Protein AF-A0A7T5E3D9-F1 (afdb_monomer_lite)

pLDDT: mean 87.67, std 7.84, range [46.41, 96.31]

Structure (mmCIF, N/CA/C/O backbone):
data_AF-A0A7T5E3D9-F1
#
_entry.id   AF-A0A7T5E3D9-F1
#
loop_
_atom_site.group_PDB
_atom_site.id
_atom_site.type_symbol
_atom_site.label_atom_id
_atom_site.label_alt_id
_atom_site.label_comp_id
_atom_site.label_asym_id
_atom_site.label_entity_id
_atom_site.label_seq_id
_atom_site.pdbx_PDB_ins_code
_atom_site.Cartn_x
_atom_site.Cartn_y
_atom_site.Cartn_z
_atom_site.occupancy
_atom_site.B_iso_or_equiv
_atom_site.auth_seq_id
_atom_site.auth_comp_id
_atom_site.auth_asym_id
_atom_site.auth_atom_id
_atom_site.pdbx_PDB_model_num
ATOM 1 N N . MET A 1 1 ? 17.327 -9.930 -18.741 1.00 46.41 1 MET A N 1
ATOM 2 C CA . MET A 1 1 ? 17.036 -8.962 -17.663 1.00 46.41 1 MET A CA 1
ATOM 3 C C . MET A 1 1 ? 15.851 -9.500 -16.886 1.00 46.41 1 MET A C 1
ATOM 5 O O . MET A 1 1 ? 14.782 -9.624 -17.466 1.00 46.41 1 MET A O 1
ATOM 9 N N . ASN A 1 2 ? 16.059 -9.899 -15.632 1.00 58.94 2 ASN A N 1
ATOM 10 C CA . ASN A 1 2 ? 14.974 -10.350 -14.761 1.00 58.94 2 ASN A CA 1
ATOM 11 C C . ASN A 1 2 ? 14.364 -9.111 -14.108 1.00 58.94 2 ASN A C 1
ATOM 13 O O . ASN A 1 2 ? 14.963 -8.533 -13.205 1.00 58.94 2 ASN A O 1
ATOM 17 N N . TYR A 1 3 ? 13.221 -8.661 -14.615 1.00 72.88 3 TYR A N 1
ATOM 18 C CA . TYR A 1 3 ? 12.459 -7.593 -13.978 1.00 72.88 3 TYR A CA 1
ATOM 19 C C . TYR A 1 3 ? 11.736 -8.169 -12.758 1.00 72.88 3 TYR A C 1
ATOM 21 O O . TYR A 1 3 ? 11.155 -9.250 -12.840 1.00 72.88 3 TYR A O 1
ATOM 29 N N . TYR A 1 4 ? 11.799 -7.468 -11.624 1.00 83.81 4 TYR A N 1
ATOM 30 C CA . TYR A 1 4 ? 11.068 -7.867 -10.425 1.00 83.81 4 TYR A CA 1
ATOM 31 C C . TYR A 1 4 ? 9.572 -7.623 -10.650 1.00 83.81 4 TYR A C 1
ATOM 33 O O . TYR A 1 4 ? 9.157 -6.486 -10.881 1.00 83.81 4 TYR A O 1
ATOM 41 N N . ASP A 1 5 ? 8.769 -8.683 -10.633 1.00 86.88 5 ASP A N 1
ATOM 42 C CA . ASP A 1 5 ? 7.324 -8.602 -10.832 1.00 86.88 5 ASP A CA 1
ATOM 43 C C . ASP A 1 5 ? 6.617 -8.545 -9.475 1.00 86.88 5 ASP A C 1
ATOM 45 O O . ASP A 1 5 ? 6.355 -9.574 -8.848 1.00 86.88 5 ASP A O 1
ATOM 49 N N . VAL A 1 6 ? 6.280 -7.333 -9.024 1.00 88.75 6 VAL A N 1
ATOM 50 C CA . VAL A 1 6 ? 5.573 -7.143 -7.749 1.00 88.75 6 VAL A CA 1
ATOM 51 C C . VAL A 1 6 ? 4.169 -7.745 -7.762 1.00 88.75 6 VAL A C 1
ATOM 53 O O . VAL A 1 6 ? 3.587 -7.903 -6.698 1.00 88.75 6 VAL A O 1
ATOM 56 N N . SER A 1 7 ? 3.592 -8.109 -8.915 1.00 85.62 7 SER A N 1
ATOM 57 C CA . SER A 1 7 ? 2.299 -8.809 -8.940 1.00 85.62 7 SER A CA 1
ATOM 58 C C . SER A 1 7 ? 2.402 -10.255 -8.449 1.00 85.62 7 SER A C 1
ATOM 60 O O . SER A 1 7 ? 1.399 -10.820 -8.024 1.00 85.62 7 SER A O 1
ATOM 62 N N . ARG A 1 8 ? 3.611 -10.832 -8.466 1.00 87.31 8 ARG A N 1
ATOM 63 C CA . ARG A 1 8 ? 3.883 -12.224 -8.079 1.00 87.31 8 ARG A CA 1
ATOM 64 C C . ARG A 1 8 ? 4.795 -12.350 -6.865 1.00 87.31 8 ARG A C 1
ATOM 66 O O . ARG A 1 8 ? 4.699 -13.340 -6.150 1.00 87.31 8 ARG A O 1
ATOM 73 N N . SER A 1 9 ? 5.673 -11.375 -6.655 1.00 89.62 9 SER A N 1
ATOM 74 C CA . SER A 1 9 ? 6.695 -11.400 -5.608 1.00 89.62 9 SER A CA 1
ATOM 75 C C . SER A 1 9 ? 6.448 -10.327 -4.549 1.00 89.62 9 SER A C 1
ATOM 77 O O . SER A 1 9 ? 5.835 -9.296 -4.844 1.00 89.62 9 SER A O 1
ATOM 79 N N . ASN A 1 10 ? 6.959 -10.544 -3.333 1.00 88.94 10 ASN A N 1
ATOM 80 C CA . ASN A 1 10 ? 6.782 -9.636 -2.200 1.00 88.94 10 ASN A CA 1
ATOM 81 C C . ASN A 1 10 ? 7.361 -8.237 -2.510 1.00 88.94 10 ASN A C 1
ATOM 83 O O . ASN A 1 10 ? 8.562 -8.126 -2.769 1.00 88.94 10 ASN A O 1
ATOM 87 N N . PRO A 1 11 ? 6.574 -7.147 -2.477 1.00 88.12 11 PRO A N 1
ATOM 88 C CA . PRO A 1 11 ? 7.075 -5.809 -2.792 1.00 88.12 11 PRO A CA 1
ATOM 89 C C . PRO A 1 11 ? 8.155 -5.330 -1.814 1.00 88.12 11 PRO A C 1
ATOM 91 O O . PRO A 1 11 ? 9.034 -4.562 -2.203 1.00 88.12 11 PRO A O 1
ATOM 94 N N . GLU A 1 12 ? 8.120 -5.793 -0.560 1.00 87.88 12 GLU A N 1
ATOM 95 C CA . GLU A 1 12 ? 9.093 -5.414 0.475 1.00 87.88 12 GLU A CA 1
ATOM 96 C C . GLU A 1 12 ? 10.476 -6.045 0.239 1.00 87.88 12 GLU A C 1
ATOM 98 O O . GLU A 1 12 ? 11.487 -5.500 0.677 1.00 87.88 12 GLU A O 1
ATOM 103 N N . GLU A 1 13 ? 10.545 -7.143 -0.519 1.00 88.75 13 GLU A N 1
ATOM 104 C CA . GLU A 1 13 ? 11.802 -7.785 -0.931 1.00 88.75 13 GLU A CA 1
ATOM 105 C C . GLU A 1 13 ? 12.419 -7.130 -2.179 1.00 88.75 13 GLU A C 1
ATOM 107 O O . GLU A 1 13 ? 13.522 -7.488 -2.605 1.00 88.75 13 GLU A O 1
ATOM 112 N N . MET A 1 14 ? 11.741 -6.142 -2.775 1.00 88.19 14 MET A N 1
ATOM 113 C CA . MET A 1 14 ? 12.251 -5.453 -3.953 1.00 88.19 14 MET A CA 1
ATOM 114 C C . MET A 1 14 ? 13.509 -4.639 -3.608 1.00 88.19 14 MET A C 1
ATOM 116 O O . MET A 1 14 ? 13.467 -3.605 -2.929 1.00 88.19 14 MET A O 1
ATOM 120 N N . GLY A 1 15 ? 14.648 -5.090 -4.140 1.00 84.75 15 GLY A N 1
ATOM 121 C CA . GLY A 1 15 ? 15.939 -4.416 -4.009 1.00 84.75 15 GLY A CA 1
ATOM 122 C C . GLY A 1 15 ? 15.978 -3.020 -4.645 1.00 84.75 15 GLY A C 1
ATOM 123 O O . GLY A 1 15 ? 14.997 -2.533 -5.200 1.00 84.75 15 GLY A O 1
ATOM 124 N N . LYS A 1 16 ? 17.140 -2.365 -4.588 1.00 80.31 16 LYS A N 1
ATOM 125 C CA . LYS A 1 16 ? 17.414 -1.116 -5.314 1.00 80.31 16 LYS A CA 1
ATOM 126 C C . LYS A 1 16 ? 18.290 -1.439 -6.526 1.00 80.31 16 LYS A C 1
ATOM 128 O O . LYS A 1 16 ? 19.481 -1.687 -6.382 1.00 80.31 16 LYS A O 1
ATOM 133 N N . TYR A 1 17 ? 17.700 -1.530 -7.714 1.00 75.81 17 TYR A N 1
ATOM 134 C CA . TYR A 1 17 ? 18.466 -1.841 -8.924 1.00 75.81 17 TYR A CA 1
ATOM 135 C C . TYR A 1 17 ? 19.314 -0.628 -9.318 1.00 75.81 17 TYR A C 1
ATOM 137 O O . TYR A 1 17 ? 18.734 0.387 -9.690 1.00 75.81 17 TYR A O 1
ATOM 145 N N . GLU A 1 18 ? 20.645 -0.702 -9.190 1.00 76.69 18 GLU A N 1
ATOM 146 C CA . GLU A 1 18 ? 21.646 0.323 -9.584 1.00 76.69 18 GLU A CA 1
ATOM 147 C C . GLU A 1 18 ? 21.433 1.762 -9.041 1.00 76.69 18 GLU A C 1
ATOM 149 O O . GLU A 1 18 ? 22.257 2.651 -9.250 1.00 76.69 18 GLU A O 1
ATOM 154 N N . MET A 1 19 ? 20.348 2.028 -8.311 1.00 82.69 19 MET A N 1
ATOM 155 C CA . MET A 1 19 ? 20.000 3.340 -7.775 1.00 82.69 19 MET A CA 1
ATOM 156 C C . MET A 1 19 ? 20.528 3.524 -6.355 1.00 82.69 19 MET A C 1
ATOM 158 O O . MET A 1 19 ? 20.667 2.585 -5.567 1.00 82.69 19 MET A O 1
ATOM 162 N N . ARG A 1 20 ? 20.768 4.790 -5.997 1.00 83.25 20 ARG A N 1
ATOM 163 C CA . ARG A 1 20 ? 21.336 5.188 -4.701 1.00 83.25 20 ARG A CA 1
ATOM 164 C C . ARG A 1 20 ? 20.551 4.616 -3.516 1.00 83.25 20 ARG A C 1
ATOM 166 O O . ARG A 1 20 ? 21.152 4.130 -2.551 1.00 83.25 20 ARG A O 1
ATOM 173 N N . ASN A 1 21 ? 19.221 4.654 -3.582 1.00 86.12 21 ASN A N 1
ATOM 174 C CA . ASN A 1 21 ? 18.339 4.219 -2.504 1.00 86.12 21 ASN A CA 1
ATOM 175 C C . ASN A 1 21 ? 17.085 3.494 -3.034 1.00 86.12 21 ASN A C 1
ATOM 177 O O . ASN A 1 21 ? 16.723 3.639 -4.201 1.00 86.12 21 ASN A O 1
ATOM 181 N N . HIS A 1 22 ? 16.440 2.706 -2.163 1.00 86.69 22 HIS A N 1
ATOM 182 C CA . HIS A 1 22 ? 15.225 1.953 -2.502 1.00 86.69 22 HIS A CA 1
ATOM 183 C C . HIS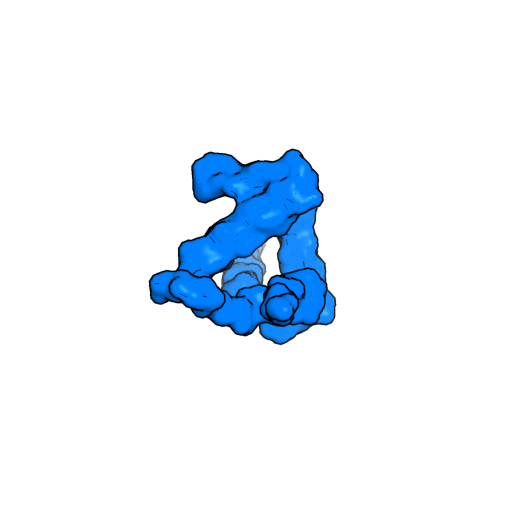 A 1 22 ? 14.069 2.876 -2.886 1.00 86.69 22 HIS A C 1
ATOM 185 O O . HIS A 1 22 ? 13.363 2.578 -3.836 1.00 86.69 22 HIS A O 1
ATOM 191 N N . ALA A 1 23 ? 13.907 4.015 -2.208 1.00 86.69 23 ALA A N 1
ATOM 192 C CA . ALA A 1 23 ? 12.785 4.919 -2.444 1.00 86.69 23 ALA A CA 1
ATOM 193 C C . ALA A 1 23 ? 12.775 5.496 -3.869 1.00 86.69 23 ALA A C 1
ATOM 195 O O . ALA A 1 23 ? 11.715 5.574 -4.485 1.00 86.69 23 ALA A O 1
ATOM 196 N N . ASP A 1 24 ? 13.937 5.869 -4.408 1.00 88.06 24 ASP A N 1
ATOM 197 C CA . ASP A 1 24 ? 14.061 6.375 -5.776 1.00 88.06 24 ASP A CA 1
ATOM 198 C C . ASP A 1 24 ? 13.764 5.267 -6.793 1.00 88.06 24 ASP A C 1
ATOM 200 O O . ASP A 1 24 ? 13.034 5.498 -7.756 1.00 88.06 24 ASP A O 1
ATOM 204 N N . PHE A 1 25 ? 14.261 4.050 -6.547 1.00 90.12 25 PHE A N 1
ATOM 205 C CA . PHE A 1 25 ? 13.979 2.906 -7.415 1.00 90.12 25 PHE A CA 1
ATOM 206 C C . PHE A 1 25 ? 12.508 2.507 -7.389 1.00 90.12 25 PHE A C 1
ATOM 208 O O . PHE A 1 25 ? 11.888 2.363 -8.437 1.00 90.12 25 PHE A O 1
ATOM 215 N N . HIS A 1 26 ? 11.924 2.384 -6.200 1.00 89.62 26 HIS A N 1
ATOM 216 C CA . HIS A 1 26 ? 10.514 2.055 -6.010 1.00 89.62 26 HIS A CA 1
ATOM 217 C C . HIS A 1 26 ? 9.619 3.124 -6.642 1.00 89.62 26 HIS A C 1
ATOM 219 O O . HIS A 1 26 ? 8.611 2.793 -7.260 1.00 89.62 26 HIS A O 1
ATOM 225 N N . TYR A 1 27 ? 10.013 4.398 -6.548 1.00 89.00 27 TYR A N 1
ATOM 226 C CA . TYR A 1 27 ? 9.314 5.499 -7.199 1.00 89.00 27 TYR A CA 1
ATOM 227 C C . TYR A 1 27 ? 9.318 5.366 -8.725 1.00 89.00 27 TYR A C 1
ATOM 229 O O . TYR A 1 27 ? 8.250 5.433 -9.332 1.00 89.00 27 TYR A O 1
ATOM 237 N N . GLU A 1 28 ? 10.483 5.171 -9.349 1.00 89.44 28 GLU A N 1
ATOM 238 C CA . GLU A 1 28 ? 10.580 5.014 -10.805 1.00 89.44 28 GLU A CA 1
ATOM 239 C C . GLU A 1 28 ? 9.881 3.736 -11.284 1.00 89.44 28 GLU A C 1
ATOM 241 O O . GLU A 1 28 ? 9.118 3.791 -12.247 1.00 89.44 28 GLU A O 1
ATOM 246 N N . TYR A 1 29 ? 10.038 2.623 -10.562 1.00 90.19 29 TYR A N 1
ATOM 247 C CA . TYR A 1 29 ? 9.332 1.369 -10.832 1.00 90.19 29 TYR A CA 1
ATOM 248 C C . TYR A 1 29 ? 7.815 1.575 -10.857 1.00 90.19 29 TYR A C 1
ATOM 250 O O . TYR A 1 29 ? 7.147 1.237 -11.835 1.00 90.19 29 TYR A O 1
ATOM 258 N N . LEU A 1 30 ? 7.263 2.192 -9.808 1.00 89.25 30 LEU A N 1
ATOM 259 C CA . LEU A 1 30 ? 5.831 2.462 -9.715 1.00 89.25 30 LEU A CA 1
ATOM 260 C C . LEU A 1 30 ? 5.365 3.393 -10.841 1.00 89.25 30 LEU A C 1
ATOM 262 O O . LEU A 1 30 ? 4.286 3.208 -11.402 1.00 89.25 30 LEU A O 1
ATOM 266 N N . ARG A 1 31 ? 6.197 4.369 -11.219 1.00 90.00 31 ARG A N 1
ATOM 267 C CA . ARG A 1 31 ? 5.921 5.281 -12.332 1.00 90.00 31 ARG A CA 1
ATOM 268 C C . ARG A 1 31 ? 5.784 4.539 -13.658 1.00 90.00 31 ARG A C 1
ATOM 270 O O . ARG A 1 31 ? 4.861 4.841 -14.412 1.00 90.00 31 ARG A O 1
ATOM 277 N N . GLU A 1 32 ? 6.654 3.568 -13.922 1.00 90.19 32 GLU A N 1
ATOM 278 C CA . GLU A 1 32 ? 6.586 2.728 -15.122 1.00 90.19 32 GLU A CA 1
ATOM 279 C C . GLU A 1 32 ? 5.373 1.789 -15.109 1.00 90.19 32 GLU A C 1
ATOM 281 O O . GLU A 1 32 ? 4.674 1.680 -16.118 1.00 90.19 32 GLU A O 1
ATOM 286 N N . VAL A 1 33 ? 5.035 1.190 -13.960 1.00 88.88 33 VAL A N 1
ATOM 287 C CA . VAL A 1 33 ? 3.809 0.381 -13.811 1.00 88.88 33 VAL A CA 1
ATOM 288 C C . VAL A 1 33 ? 2.569 1.203 -14.161 1.00 88.88 33 VAL A C 1
ATOM 290 O O . VAL A 1 33 ? 1.720 0.757 -14.932 1.00 88.88 33 VAL A O 1
ATOM 293 N N . PHE A 1 34 ? 2.474 2.430 -13.655 1.00 88.62 34 PHE A N 1
ATOM 294 C CA . PHE A 1 34 ? 1.361 3.327 -13.956 1.00 88.62 34 PHE A CA 1
ATOM 295 C C . PHE A 1 34 ? 1.344 3.742 -15.435 1.00 88.62 34 PHE A C 1
ATOM 297 O O . PHE A 1 34 ? 0.296 3.679 -16.081 1.00 88.62 34 PHE A O 1
ATOM 304 N N . ARG A 1 35 ? 2.504 4.068 -16.017 1.00 89.25 35 ARG A N 1
ATOM 305 C CA . ARG A 1 35 ? 2.619 4.388 -17.451 1.00 89.25 35 ARG A CA 1
ATOM 306 C C . ARG A 1 35 ? 2.129 3.254 -18.342 1.00 89.25 35 ARG A C 1
ATOM 308 O O . ARG A 1 35 ? 1.403 3.521 -19.295 1.00 89.25 35 ARG A O 1
ATOM 315 N N . SER A 1 36 ? 2.443 2.003 -17.999 1.00 88.44 36 SER A N 1
ATOM 316 C CA . SER A 1 36 ? 1.967 0.826 -18.744 1.00 88.44 36 SER A CA 1
ATOM 317 C C . SER A 1 36 ? 0.438 0.694 -18.775 1.00 88.44 36 SER A C 1
ATOM 319 O O . SER A 1 36 ? -0.113 0.081 -19.685 1.00 88.44 36 SER A O 1
ATOM 321 N N . ARG A 1 37 ? -0.261 1.312 -17.814 1.00 85.94 37 ARG A N 1
ATOM 322 C CA . ARG A 1 37 ? -1.726 1.348 -17.709 1.00 85.94 37 ARG A CA 1
ATOM 323 C C . ARG A 1 37 ? -2.331 2.656 -18.239 1.00 85.94 37 ARG A C 1
ATOM 325 O O . ARG A 1 37 ? -3.472 2.970 -17.922 1.00 85.94 37 ARG A O 1
A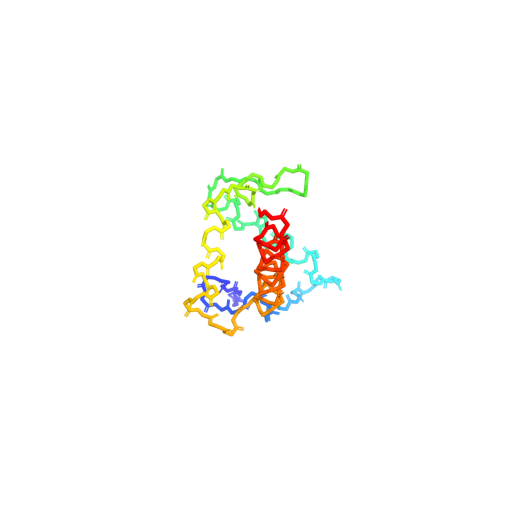TOM 332 N N . ASN A 1 38 ? -1.578 3.435 -19.023 1.00 87.62 38 ASN A N 1
ATOM 333 C CA . ASN A 1 38 ? -1.966 4.762 -19.525 1.00 87.62 38 ASN A CA 1
ATOM 334 C C . ASN A 1 38 ? -2.314 5.783 -18.421 1.00 87.62 38 ASN A C 1
ATOM 336 O O . ASN A 1 38 ? -3.022 6.763 -18.660 1.00 87.62 38 ASN A O 1
ATOM 340 N N . THR A 1 39 ? -1.787 5.592 -17.212 1.00 85.81 39 THR A N 1
ATOM 341 C CA . THR A 1 39 ? -1.926 6.526 -16.090 1.00 85.81 39 THR A CA 1
ATOM 342 C C . THR A 1 39 ? -0.556 7.106 -15.720 1.00 85.81 39 THR A C 1
ATOM 344 O O . THR A 1 39 ? 0.489 6.673 -16.203 1.00 85.81 39 THR A O 1
ATOM 347 N N . ILE A 1 40 ? -0.537 8.167 -14.915 1.00 84.69 40 ILE A N 1
ATOM 348 C CA . ILE A 1 40 ? 0.710 8.840 -14.521 1.00 84.69 40 ILE A CA 1
ATOM 349 C C . ILE A 1 40 ? 0.734 8.926 -13.009 1.00 84.69 40 ILE A C 1
ATOM 351 O O . ILE A 1 40 ? -0.114 9.595 -12.422 1.00 84.69 40 ILE A O 1
ATOM 355 N N . TYR A 1 41 ? 1.741 8.304 -12.408 1.00 85.00 41 TYR A N 1
ATOM 356 C CA . TYR A 1 41 ? 2.042 8.471 -10.999 1.00 85.00 41 TYR A CA 1
ATOM 357 C C . TYR A 1 41 ? 3.042 9.611 -10.797 1.00 85.00 41 TYR A C 1
ATOM 359 O O . TYR A 1 41 ? 4.054 9.717 -11.491 1.00 85.00 41 TYR A O 1
ATOM 367 N N . SER A 1 42 ? 2.776 10.473 -9.824 1.00 86.12 42 SER A N 1
ATOM 368 C CA . SER A 1 42 ? 3.758 11.423 -9.309 1.00 86.12 42 SER A CA 1
ATOM 369 C C . SER A 1 42 ? 3.509 11.645 -7.825 1.00 86.12 42 SER A C 1
ATOM 371 O O . SER A 1 42 ? 2.372 11.546 -7.373 1.00 86.12 42 SER A O 1
ATOM 373 N N . LYS A 1 43 ? 4.541 12.032 -7.066 1.00 81.38 43 LYS A N 1
ATOM 374 C CA . LYS A 1 43 ? 4.378 12.328 -5.628 1.00 81.38 43 LYS A CA 1
ATOM 375 C C . LYS A 1 43 ? 3.314 13.405 -5.356 1.00 81.38 43 LYS A C 1
ATOM 377 O O . LYS A 1 43 ? 2.667 13.372 -4.321 1.00 81.38 43 LYS A O 1
ATOM 382 N N . LYS A 1 44 ? 3.131 14.354 -6.286 1.00 85.12 44 LYS A N 1
ATOM 383 C CA . LYS A 1 44 ? 2.125 15.429 -6.184 1.00 85.12 44 LYS A CA 1
ATOM 384 C C . LYS A 1 44 ? 0.726 14.991 -6.618 1.00 85.12 44 LYS A C 1
ATOM 386 O O . LYS A 1 44 ? -0.258 15.546 -6.149 1.00 85.12 44 LYS A O 1
ATOM 391 N N . ASN A 1 45 ? 0.641 14.039 -7.541 1.00 82.75 45 ASN A N 1
ATOM 392 C CA . ASN A 1 45 ? -0.613 13.525 -8.070 1.00 82.75 45 ASN A CA 1
ATOM 393 C C . ASN A 1 45 ? -0.517 11.997 -8.195 1.00 82.75 45 ASN A C 1
ATOM 395 O O . ASN A 1 45 ? -0.112 11.503 -9.253 1.00 82.75 45 ASN A O 1
ATOM 399 N N . PRO A 1 46 ? -0.844 11.261 -7.119 1.00 83.69 46 PRO A N 1
ATOM 400 C CA . PRO A 1 46 ? -0.758 9.803 -7.093 1.00 83.69 46 PRO A CA 1
ATOM 401 C C . PRO A 1 46 ? -1.863 9.103 -7.905 1.00 83.69 46 PRO A C 1
ATOM 403 O O . PRO A 1 46 ? -1.798 7.886 -8.057 1.00 83.69 46 PRO A O 1
ATOM 406 N N . LYS A 1 47 ? -2.839 9.851 -8.455 1.00 86.69 47 LYS A N 1
ATOM 407 C CA . LYS A 1 47 ? -3.969 9.348 -9.261 1.00 86.69 47 LYS A CA 1
ATOM 408 C C . LYS A 1 47 ? -4.583 8.079 -8.666 1.00 86.69 47 LYS A C 1
ATOM 410 O O . LYS A 1 47 ? -5.143 8.138 -7.587 1.00 86.69 47 LYS A O 1
ATOM 415 N N . ASP A 1 48 ? -4.426 6.945 -9.324 1.00 85.75 48 ASP A 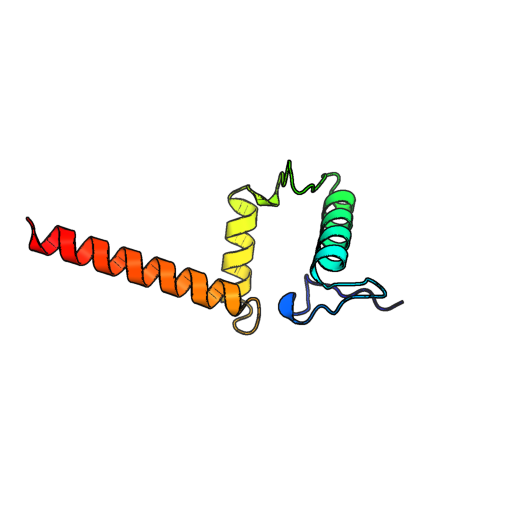N 1
ATOM 416 C CA . ASP A 1 48 ? -5.053 5.685 -8.944 1.00 85.75 48 ASP A CA 1
ATOM 417 C C . ASP A 1 48 ? -4.630 5.220 -7.545 1.00 85.75 48 ASP A C 1
ATOM 419 O O . ASP A 1 48 ? -5.436 4.650 -6.823 1.00 85.75 48 ASP A O 1
ATOM 423 N N . ALA A 1 49 ? -3.420 5.566 -7.090 1.00 86.50 49 ALA A N 1
ATOM 424 C CA . ALA A 1 49 ? -2.944 5.200 -5.756 1.00 86.50 49 ALA A CA 1
ATOM 425 C C . ALA A 1 49 ? -3.673 5.905 -4.591 1.00 86.50 49 ALA A C 1
ATOM 427 O O . ALA A 1 49 ? -3.503 5.488 -3.449 1.00 86.50 49 ALA A O 1
ATOM 428 N N . LYS A 1 50 ? -4.474 6.956 -4.839 1.00 88.44 50 LYS A N 1
ATOM 429 C CA . LYS A 1 50 ? -5.363 7.557 -3.816 1.00 88.44 50 LYS A CA 1
ATOM 430 C C . LYS A 1 50 ? -6.807 7.050 -3.900 1.00 88.44 50 LYS A C 1
ATOM 432 O O . LYS A 1 50 ? -7.626 7.431 -3.069 1.00 88.44 50 LYS A O 1
ATOM 437 N N . GLU A 1 51 ? -7.136 6.255 -4.913 1.00 91.88 51 GLU A N 1
ATOM 438 C CA . GLU A 1 51 ? -8.496 5.780 -5.130 1.00 91.88 51 GLU A CA 1
ATOM 439 C C . GLU A 1 51 ? -8.787 4.550 -4.269 1.00 91.88 51 GLU A C 1
ATOM 441 O O . GLU A 1 51 ? -7.907 3.728 -3.997 1.00 91.88 51 GLU A O 1
ATOM 446 N N . LYS A 1 52 ? -10.054 4.396 -3.865 1.00 92.19 52 LYS A N 1
ATOM 447 C CA . LYS A 1 52 ? -10.471 3.320 -2.954 1.00 92.19 52 LYS A CA 1
ATOM 448 C C . LYS A 1 52 ? -10.093 1.934 -3.480 1.00 92.19 52 LYS A C 1
ATOM 450 O O . LYS A 1 52 ? -9.598 1.113 -2.720 1.00 92.19 52 LYS A O 1
ATOM 455 N N . TYR A 1 53 ? -10.267 1.693 -4.777 1.00 92.81 53 TYR A N 1
ATOM 456 C CA . TYR A 1 53 ? -9.975 0.388 -5.369 1.00 92.81 53 TYR A CA 1
ATOM 457 C C . TYR A 1 53 ? -8.498 -0.012 -5.230 1.00 92.81 53 TYR A C 1
ATOM 459 O O . TYR A 1 53 ? -8.195 -1.194 -5.121 1.00 92.81 53 TYR A O 1
ATOM 467 N N . TYR A 1 54 ? -7.568 0.949 -5.220 1.00 91.19 54 TYR A N 1
ATOM 468 C CA . TYR A 1 54 ? -6.150 0.650 -5.044 1.00 91.19 54 TYR A CA 1
ATOM 469 C C . TYR A 1 54 ? -5.877 0.197 -3.611 1.00 91.19 54 TYR A C 1
ATOM 471 O O . TYR A 1 54 ? -5.156 -0.773 -3.391 1.00 91.19 54 TYR A O 1
ATOM 479 N N . PHE A 1 55 ? -6.496 0.870 -2.639 1.00 92.44 55 PHE A N 1
ATOM 480 C CA . PHE A 1 55 ? -6.437 0.464 -1.239 1.00 92.44 55 PHE A CA 1
ATOM 481 C C . PHE A 1 55 ? -7.082 -0.910 -1.014 1.00 92.44 55 PHE A C 1
ATOM 483 O O . PHE A 1 55 ? -6.484 -1.754 -0.351 1.00 92.44 55 PHE A O 1
ATOM 490 N N . ASP A 1 56 ? -8.242 -1.165 -1.621 1.00 94.00 56 ASP A N 1
ATOM 491 C CA . ASP A 1 56 ? -8.936 -2.454 -1.532 1.00 94.00 56 ASP A CA 1
ATOM 492 C C . ASP A 1 56 ? -8.052 -3.604 -2.056 1.00 94.00 56 ASP A C 1
ATOM 494 O O . ASP A 1 56 ? -7.960 -4.655 -1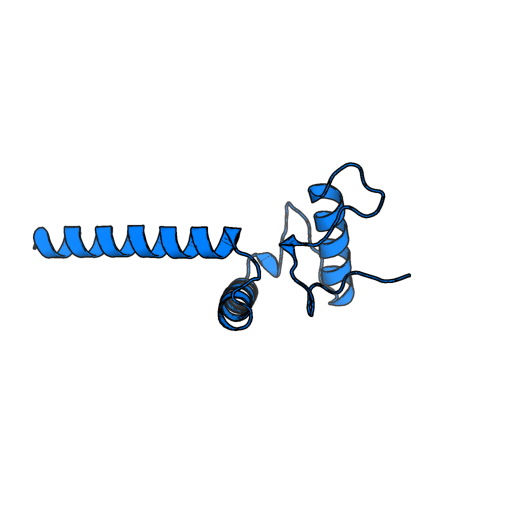.424 1.00 94.00 56 ASP A O 1
ATOM 498 N N . GLU A 1 57 ? -7.328 -3.396 -3.162 1.00 93.06 57 GLU A N 1
ATOM 499 C CA . GLU A 1 57 ? -6.380 -4.386 -3.692 1.00 93.06 57 GLU A CA 1
ATOM 500 C C . GLU A 1 57 ? -5.163 -4.602 -2.773 1.00 93.06 57 GLU A C 1
ATOM 502 O O . GLU A 1 57 ? -4.676 -5.728 -2.660 1.00 93.06 57 GLU A O 1
ATOM 507 N N . LEU A 1 58 ? -4.683 -3.571 -2.064 1.00 92.88 58 LEU A N 1
ATOM 508 C CA . LEU A 1 58 ? -3.632 -3.742 -1.049 1.00 92.88 58 LEU A CA 1
ATOM 509 C C . LEU A 1 58 ? -4.120 -4.585 0.133 1.00 92.88 58 LEU A C 1
ATOM 511 O O . LEU A 1 58 ? -3.395 -5.465 0.599 1.00 92.88 58 LEU A O 1
ATOM 515 N N . GLN A 1 59 ? -5.343 -4.336 0.607 1.00 92.94 59 GLN A N 1
ATOM 516 C CA . GLN A 1 59 ? -5.949 -5.132 1.675 1.00 92.94 59 GLN A CA 1
ATOM 517 C C . GLN A 1 59 ? -6.142 -6.583 1.235 1.00 92.94 59 GLN A C 1
ATOM 519 O O . GLN A 1 59 ? -5.771 -7.502 1.963 1.00 92.94 59 GLN A O 1
ATOM 524 N N . LYS A 1 60 ? -6.659 -6.790 0.022 1.00 94.25 60 LYS A N 1
ATOM 525 C CA . LYS A 1 60 ? -6.824 -8.119 -0.564 1.00 94.25 60 LYS A CA 1
ATOM 526 C C . LYS A 1 60 ? -5.492 -8.855 -0.671 1.00 94.25 60 LYS A C 1
ATOM 528 O O . LYS A 1 60 ? -5.404 -10.013 -0.283 1.00 94.25 60 LYS A O 1
ATOM 533 N N . ARG A 1 61 ? -4.429 -8.178 -1.117 1.00 93.25 61 ARG A N 1
ATOM 534 C CA . ARG A 1 61 ? -3.093 -8.780 -1.179 1.00 93.25 61 ARG A CA 1
ATOM 535 C C . ARG A 1 61 ? -2.622 -9.268 0.185 1.00 93.25 61 ARG A C 1
ATOM 537 O O . ARG A 1 61 ? -2.124 -10.379 0.274 1.00 93.25 61 ARG A O 1
ATOM 544 N N . VAL A 1 62 ? -2.770 -8.453 1.225 1.00 93.31 62 VAL A N 1
ATOM 545 C CA . VAL A 1 62 ? -2.412 -8.835 2.599 1.00 93.31 62 VAL A CA 1
ATOM 546 C C . VAL A 1 62 ? -3.171 -10.087 3.052 1.00 93.31 62 VAL A C 1
ATOM 548 O O . VAL A 1 62 ? -2.595 -10.950 3.709 1.00 93.31 62 VAL A O 1
ATOM 551 N N . GLN A 1 63 ? -4.449 -10.203 2.686 1.00 90.94 63 GLN A N 1
ATOM 552 C CA . GLN A 1 63 ? -5.266 -11.377 3.001 1.00 90.94 63 GLN A CA 1
ATOM 553 C C . GLN A 1 63 ? -4.810 -12.622 2.225 1.00 90.94 63 GLN A C 1
ATOM 555 O O . GLN A 1 63 ? -4.685 -13.697 2.809 1.00 90.94 63 GLN A O 1
ATOM 560 N N . ASP A 1 64 ? -4.531 -12.471 0.928 1.00 93.12 64 ASP A N 1
ATOM 561 C CA . ASP A 1 64 ? -4.147 -13.568 0.035 1.00 93.12 64 ASP A CA 1
ATOM 562 C C . ASP A 1 64 ? -2.683 -14.011 0.234 1.00 93.12 64 ASP A C 1
ATOM 564 O O . ASP A 1 64 ? -2.341 -15.173 0.004 1.00 93.12 64 ASP A O 1
ATOM 568 N N . GLN A 1 65 ? -1.804 -13.093 0.647 1.00 92.31 65 GLN A N 1
ATOM 569 C CA . GLN A 1 65 ? -0.363 -13.287 0.838 1.00 92.31 65 GLN A CA 1
ATOM 570 C C . GLN A 1 65 ? 0.081 -12.724 2.202 1.00 92.31 65 GLN A C 1
ATOM 572 O O . GLN A 1 65 ? 0.660 -11.641 2.270 1.00 92.31 65 GLN A O 1
ATOM 577 N N . PRO A 1 66 ? -0.098 -13.473 3.307 1.00 89.75 66 PRO A N 1
ATOM 578 C CA . PRO A 1 66 ? 0.168 -12.972 4.663 1.00 89.75 66 PRO A CA 1
ATOM 579 C C . PRO A 1 66 ? 1.630 -12.610 4.956 1.00 89.75 66 PRO A C 1
ATOM 581 O O . PRO A 1 66 ? 1.922 -12.001 5.980 1.00 89.75 66 PRO A O 1
ATOM 584 N N . LYS A 1 67 ? 2.571 -13.008 4.092 1.00 91.38 67 LYS A N 1
ATOM 585 C CA . LYS A 1 67 ? 3.997 -12.664 4.215 1.00 91.38 67 LYS A CA 1
ATOM 586 C C . LYS A 1 67 ? 4.367 -11.358 3.511 1.00 91.38 67 LYS A C 1
ATOM 588 O O . LYS A 1 67 ? 5.477 -10.870 3.704 1.00 91.38 67 LYS A O 1
ATOM 593 N N . ASP A 1 68 ? 3.459 -10.811 2.710 1.00 92.19 68 ASP A N 1
ATOM 594 C CA . ASP A 1 68 ? 3.677 -9.573 1.978 1.00 92.19 68 ASP A CA 1
ATOM 595 C C . ASP A 1 68 ? 3.227 -8.369 2.803 1.00 92.19 68 ASP A C 1
ATOM 597 O O . ASP A 1 68 ? 2.237 -8.431 3.534 1.00 92.19 68 ASP A O 1
ATOM 601 N N . LEU A 1 69 ? 3.903 -7.233 2.614 1.00 91.38 69 LEU A N 1
ATOM 602 C CA . LEU A 1 69 ? 3.495 -5.944 3.183 1.00 91.38 69 LEU A CA 1
ATOM 603 C C . LEU A 1 69 ? 3.353 -5.981 4.718 1.00 91.38 69 LEU A C 1
ATOM 605 O O . LEU A 1 69 ? 2.414 -5.402 5.267 1.00 91.38 69 LEU A O 1
ATOM 609 N N . LEU A 1 70 ? 4.266 -6.649 5.427 1.00 92.50 70 LEU A N 1
ATOM 610 C CA . LEU A 1 70 ? 4.191 -6.836 6.883 1.00 92.50 70 LEU A CA 1
ATOM 611 C C . LEU A 1 70 ? 4.101 -5.499 7.624 1.00 92.50 70 LEU A C 1
ATOM 613 O O . LEU A 1 70 ? 3.363 -5.364 8.598 1.00 92.50 70 LEU A O 1
ATOM 617 N N . THR A 1 71 ? 4.808 -4.480 7.135 1.00 89.44 71 THR A N 1
ATOM 618 C CA . THR A 1 71 ? 4.745 -3.135 7.719 1.00 89.44 71 THR A CA 1
ATOM 619 C C . THR A 1 71 ? 3.357 -2.505 7.587 1.00 89.44 71 THR A C 1
ATOM 621 O O . THR A 1 71 ? 2.882 -1.846 8.513 1.00 89.44 71 THR A O 1
ATOM 624 N N . PHE A 1 72 ? 2.670 -2.750 6.470 1.00 92.31 72 PHE A N 1
ATOM 625 C CA . PHE A 1 72 ? 1.299 -2.299 6.250 1.00 92.31 72 PHE A CA 1
ATOM 626 C C . PHE A 1 72 ? 0.296 -3.096 7.092 1.00 92.31 72 PHE A C 1
ATOM 628 O O . PHE A 1 72 ? -0.624 -2.505 7.650 1.00 92.31 72 PHE A O 1
ATOM 635 N N . GLN A 1 73 ? 0.500 -4.406 7.260 1.00 93.62 73 GLN A N 1
ATOM 636 C CA . GLN A 1 73 ? -0.321 -5.237 8.149 1.00 93.62 73 GLN A CA 1
ATOM 637 C C . GLN A 1 73 ? -0.292 -4.727 9.590 1.00 93.62 73 GLN A C 1
ATOM 639 O O . GLN A 1 73 ? -1.344 -4.498 10.183 1.00 93.62 73 GLN A O 1
ATOM 644 N N . LEU A 1 74 ? 0.904 -4.449 10.119 1.00 93.88 74 LEU A N 1
ATOM 645 C CA . LEU A 1 74 ? 1.072 -3.875 11.457 1.00 93.88 74 LEU A CA 1
ATOM 646 C C . LEU A 1 74 ? 0.328 -2.543 11.608 1.00 93.88 74 LEU A C 1
ATOM 648 O O . LEU A 1 74 ? -0.261 -2.269 12.655 1.00 93.88 74 LEU A O 1
ATOM 652 N N . PHE A 1 75 ? 0.332 -1.716 10.560 1.00 93.62 75 PHE A N 1
ATOM 653 C CA . PHE A 1 75 ? -0.421 -0.467 10.545 1.00 93.62 75 PHE A CA 1
ATOM 654 C C . PHE A 1 75 ? -1.941 -0.699 10.564 1.00 93.62 75 PHE A C 1
ATOM 656 O O . PHE A 1 75 ? -2.640 -0.049 11.339 1.00 93.62 75 PHE A O 1
ATOM 663 N N . LEU A 1 76 ? -2.460 -1.644 9.773 1.00 92.94 76 LEU A N 1
ATOM 664 C CA . LEU A 1 76 ? -3.888 -1.988 9.778 1.00 92.94 76 LEU A CA 1
ATOM 665 C C . LEU A 1 76 ? -4.339 -2.520 11.145 1.00 92.94 76 LEU A C 1
ATOM 667 O O . LEU A 1 76 ? -5.359 -2.078 11.672 1.00 92.94 76 LEU A O 1
ATOM 671 N N . GLU A 1 77 ? -3.557 -3.413 11.753 1.00 93.75 77 GLU A N 1
ATOM 672 C CA . GLU A 1 77 ? -3.826 -3.920 13.102 1.00 93.75 77 GLU A CA 1
ATOM 673 C C . GLU A 1 77 ? -3.828 -2.800 14.144 1.00 93.75 77 GLU A C 1
ATOM 675 O O . GLU A 1 77 ? -4.658 -2.790 15.054 1.00 93.75 77 GLU A O 1
ATOM 680 N N . PHE A 1 78 ? -2.901 -1.846 14.024 1.00 95.94 78 PHE A N 1
ATOM 681 C CA . PHE A 1 78 ? -2.875 -0.668 14.881 1.00 95.94 78 PHE A CA 1
ATOM 682 C C . PHE A 1 78 ? -4.158 0.159 14.733 1.00 95.94 78 PHE A C 1
ATOM 684 O O . PHE A 1 78 ? -4.771 0.512 15.742 1.00 95.94 78 PHE A O 1
ATOM 691 N N . CYS A 1 79 ? -4.606 0.420 13.503 1.00 94.75 79 CYS A N 1
ATOM 692 C CA . CYS A 1 79 ? -5.850 1.146 13.252 1.00 94.75 79 CYS A CA 1
ATOM 693 C C . CYS A 1 79 ? -7.073 0.442 13.857 1.00 94.75 79 CYS A C 1
ATOM 695 O O . CYS A 1 79 ? -7.893 1.100 14.499 1.00 94.75 79 CYS A O 1
ATOM 697 N N . GLU A 1 80 ? -7.182 -0.881 13.714 1.00 94.00 80 GLU A N 1
ATOM 698 C CA . GLU A 1 80 ? -8.284 -1.649 14.309 1.00 94.00 80 GLU A CA 1
ATOM 699 C C . GLU A 1 80 ? -8.249 -1.615 15.843 1.00 94.00 80 GLU A C 1
ATOM 701 O O . GLU A 1 80 ? -9.285 -1.429 16.481 1.00 94.00 80 GLU A O 1
ATOM 706 N N . LYS A 1 81 ? -7.062 -1.698 16.460 1.00 95.94 81 LYS A N 1
ATOM 707 C CA . LYS A 1 81 ? -6.923 -1.542 17.919 1.00 95.94 81 LYS A CA 1
ATOM 708 C C . LYS A 1 81 ? -7.425 -0.179 18.392 1.00 95.94 81 LYS A C 1
ATOM 710 O O . LYS A 1 81 ? -8.201 -0.123 19.341 1.00 95.94 81 LYS A O 1
ATOM 715 N N . VAL A 1 82 ? -7.023 0.904 17.723 1.00 96.31 82 VAL A N 1
ATOM 716 C CA . VAL A 1 82 ? -7.474 2.267 18.059 1.00 96.31 82 VAL A CA 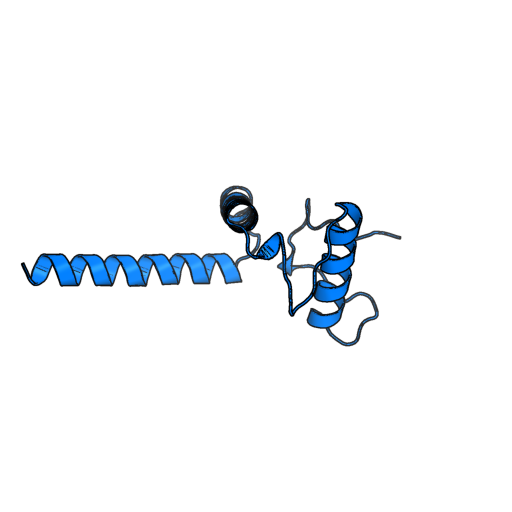1
ATOM 717 C C . VAL A 1 82 ? -8.992 2.381 17.936 1.00 96.31 82 VAL A C 1
ATOM 719 O O . VAL A 1 82 ? -9.646 2.879 18.849 1.00 96.31 82 VAL A O 1
ATOM 722 N N . LYS A 1 83 ? -9.567 1.872 16.845 1.00 95.06 83 LYS A N 1
ATOM 723 C CA . LYS A 1 83 ? -11.014 1.882 16.617 1.00 95.06 83 LYS A CA 1
ATOM 724 C C . LYS A 1 83 ? -11.778 1.140 17.717 1.00 95.06 83 LYS A C 1
ATOM 726 O O . LYS A 1 83 ? -12.758 1.674 18.223 1.00 95.06 83 LYS A O 1
ATOM 731 N N . ASN A 1 84 ? -11.318 -0.045 18.115 1.00 95.06 84 ASN A N 1
ATOM 732 C CA . ASN A 1 84 ? -11.965 -0.832 19.168 1.00 95.06 84 ASN A CA 1
ATOM 733 C C . ASN A 1 84 ? -11.937 -0.117 20.525 1.00 95.06 84 ASN A C 1
ATOM 735 O O . ASN A 1 84 ? -12.952 -0.095 21.214 1.00 95.06 84 ASN A O 1
ATOM 739 N N . ILE A 1 85 ? -10.818 0.531 20.868 1.00 95.25 85 ILE A N 1
ATOM 740 C CA . ILE A 1 85 ? -10.714 1.354 22.083 1.00 95.25 85 ILE A CA 1
ATOM 741 C C . ILE A 1 85 ? -11.742 2.493 22.047 1.00 95.25 85 ILE A C 1
ATOM 743 O O . ILE A 1 85 ? -12.440 2.730 23.028 1.00 95.25 85 ILE A O 1
ATOM 747 N N . MET A 1 86 ? -11.873 3.180 20.908 1.00 93.25 86 MET A N 1
ATOM 748 C CA . MET A 1 86 ? -12.833 4.281 20.767 1.00 93.25 86 MET A CA 1
ATOM 749 C C . MET A 1 86 ? -14.289 3.821 20.915 1.00 93.25 86 MET A C 1
ATOM 751 O O . MET A 1 86 ? -15.092 4.552 21.489 1.00 93.25 86 MET A O 1
ATOM 755 N N . VAL A 1 87 ? -14.630 2.627 20.417 1.00 92.38 87 VAL A N 1
ATOM 756 C CA . VAL A 1 87 ? -15.974 2.045 20.569 1.00 92.38 87 VAL A CA 1
ATOM 757 C C . VAL A 1 87 ? -16.265 1.724 22.036 1.00 92.38 87 VAL A C 1
ATOM 759 O O . VAL A 1 87 ? -17.299 2.144 22.544 1.00 92.38 87 VAL A O 1
ATOM 762 N N . GLN A 1 88 ? -15.328 1.083 22.740 1.00 88.19 88 GLN A N 1
ATOM 763 C CA . GLN A 1 88 ? -15.480 0.746 24.163 1.00 88.19 88 GLN A CA 1
ATOM 764 C C . GLN A 1 88 ? -15.701 1.992 25.033 1.00 88.19 88 GLN A C 1
ATOM 766 O O . GLN A 1 88 ? -16.618 2.030 25.847 1.00 88.19 88 GLN A O 1
ATOM 771 N N . MET A 1 89 ? -14.927 3.057 24.804 1.00 88.75 89 MET A N 1
ATOM 772 C CA . MET A 1 89 ? -15.086 4.317 25.542 1.00 88.75 89 MET A CA 1
ATOM 773 C C . MET A 1 89 ? -16.450 4.986 25.305 1.00 88.75 89 MET A C 1
ATOM 775 O O . MET A 1 89 ? -16.970 5.662 26.194 1.00 88.75 89 MET A O 1
ATOM 779 N N . ALA A 1 90 ? -17.021 4.831 24.107 1.00 86.69 90 ALA A N 1
ATOM 780 C CA . ALA A 1 90 ? -18.331 5.383 23.775 1.00 86.69 90 ALA A CA 1
ATOM 781 C C . ALA A 1 90 ? -19.473 4.601 24.444 1.00 86.69 90 ALA A C 1
ATOM 783 O O . ALA A 1 90 ? -20.448 5.212 24.874 1.00 86.69 90 ALA A O 1
A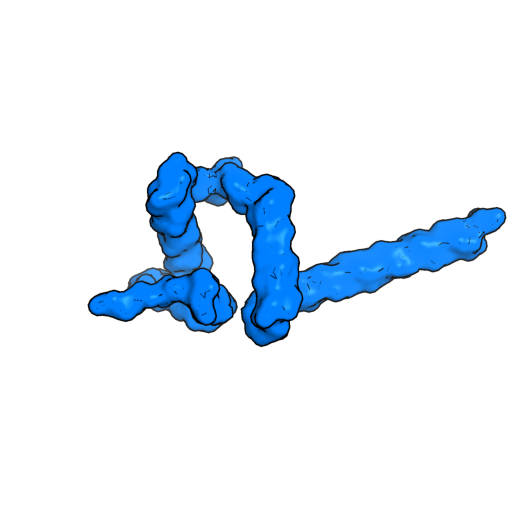TOM 784 N N . GLU A 1 91 ? -19.338 3.279 24.562 1.00 84.75 91 GLU A N 1
ATOM 785 C CA . GLU A 1 91 ? -20.312 2.403 25.228 1.00 84.75 91 GLU A CA 1
ATOM 786 C C . GLU A 1 91 ? -20.314 2.579 26.755 1.00 84.75 91 GLU A C 1
ATOM 788 O O . GLU A 1 91 ? -21.364 2.476 27.377 1.00 84.75 91 GLU A O 1
ATOM 793 N N . GLU A 1 92 ? -19.169 2.901 27.362 1.00 76.31 92 GLU A N 1
ATOM 794 C CA . GLU A 1 92 ? -19.046 3.153 28.810 1.00 76.31 92 GLU A CA 1
ATOM 795 C C . GLU A 1 92 ? -19.524 4.554 29.241 1.00 76.31 92 GLU A C 1
ATOM 797 O O . GLU A 1 92 ? -19.692 4.816 30.433 1.00 76.31 92 GLU A O 1
ATOM 802 N N . SER A 1 93 ? -19.732 5.464 28.283 1.00 71.50 93 SER A N 1
ATOM 803 C CA . SER A 1 93 ? -20.135 6.859 28.530 1.00 71.50 93 SER A CA 1
ATOM 804 C C . SER A 1 93 ? -21.630 7.132 28.290 1.00 71.50 93 SER A C 1
ATOM 806 O O . SER A 1 93 ? -22.058 8.278 28.454 1.00 71.50 93 SER A O 1
ATOM 808 N N . GLY A 1 94 ? -22.401 6.126 27.857 1.00 57.91 94 GLY A N 1
ATOM 809 C CA . GLY A 1 94 ? -23.840 6.210 27.560 1.00 57.91 94 GLY A CA 1
ATOM 810 C C . GLY A 1 94 ? -24.694 5.453 28.565 1.00 57.91 94 GLY A C 1
ATOM 811 O O . GLY A 1 94 ? -25.817 5.936 28.831 1.00 57.91 94 GLY A O 1
#

Secondary structure (DSSP, 8-state):
-----TTTS-GGG----SSSSHHHHHHHHHHHHHHHTT---BTTB-GGGGSHHHHHHHHHHHHH-TTS-HHHHHHHHHHHHHHHHHHHHHHTT-

Sequence (94 aa):
MNYYDVSRSNPEEMGKYEMRNHADFHYEYLREVFRSRNTIYSKKNPKDAKEKYYFDELQKRVQDQPKDLLTFQLFLEFCEKVKNIMVQMAEESG

Foldseek 3Di:
DDDDDVVPDAPVPDDQDVDPDPVVRVQVVVQVVQVVVVHGDDPVPRDVCPDPVVVVVVVVCCVVPVVHPVVVVVVVVVVVVVVVVVVVVVVVVD

Radius of gyration: 17.26 Å; chains: 1; bounding box: 46×29×48 Å